Protein AF-A0A7Y1UQ61-F1 (afdb_monomer_lite)

Foldseek 3Di:
DVVVVVVVVVVVVVVVVVVVVVVVVVVVVVVVCVVPPDPDPPPPDQDPPPPFAEFDDDPPDPQWTAGPPQVDRDTDHRVPPDFQDWDADPRSRGIHTYD

pLDDT: mean 78.53, std 11.85, range [48.41, 90.75]

Secondary structure (DSSP, 8-state):
-HHHHHHHHHHHHHHHHHHHHHHHHHHHHHHHHHHHSPPPP-------S--PPBPEEPTTSTTEEE-TTSSS-PPEE-TTPPTT-EEE-TTT--EEE--

Structure (mmCIF, N/CA/C/O backbone):
data_AF-A0A7Y1UQ61-F1
#
_entry.id   AF-A0A7Y1UQ61-F1
#
loop_
_atom_site.group_PDB
_atom_site.id
_atom_site.type_symbol
_atom_site.label_atom_id
_atom_site.label_alt_id
_atom_site.label_comp_id
_atom_site.label_asym_id
_atom_site.label_entity_id
_atom_site.label_seq_id
_atom_site.pdbx_PDB_ins_code
_atom_site.Cartn_x
_atom_site.Cartn_y
_atom_site.Cartn_z
_atom_site.occupancy
_atom_site.B_iso_or_equiv
_atom_site.auth_seq_id
_atom_site.auth_comp_id
_atom_site.auth_asym_id
_atom_site.auth_atom_id
_atom_site.pdbx_PDB_model_num
ATOM 1 N N . ALA A 1 1 ? 18.104 -16.262 -63.745 1.00 65.69 1 ALA A N 1
ATOM 2 C CA . ALA A 1 1 ? 18.105 -16.901 -62.411 1.00 65.69 1 ALA A CA 1
ATOM 3 C C . ALA A 1 1 ? 18.537 -15.920 -61.314 1.00 65.69 1 ALA A C 1
ATOM 5 O O . ALA A 1 1 ? 17.813 -15.756 -60.342 1.00 65.69 1 ALA A O 1
ATOM 6 N N . GLU A 1 2 ? 19.640 -15.192 -61.502 1.00 70.94 2 GLU A N 1
ATOM 7 C CA . GLU A 1 2 ? 20.260 -14.328 -60.479 1.00 70.94 2 GLU A CA 1
ATOM 8 C C . GLU A 1 2 ? 19.381 -13.176 -59.939 1.00 70.94 2 GLU A C 1
ATOM 10 O O . GLU A 1 2 ? 19.368 -12.903 -58.740 1.00 70.94 2 GLU A O 1
ATOM 15 N N . ALA A 1 3 ? 18.571 -12.539 -60.794 1.00 75.75 3 ALA A N 1
ATOM 16 C CA . ALA A 1 3 ? 17.671 -11.453 -60.383 1.00 75.75 3 ALA A CA 1
ATOM 17 C C . ALA A 1 3 ? 16.514 -11.911 -59.468 1.00 75.75 3 ALA A C 1
ATOM 19 O O . ALA A 1 3 ? 16.045 -11.133 -58.640 1.00 75.75 3 ALA A O 1
ATOM 20 N N . ARG A 1 4 ? 16.061 -13.170 -59.588 1.00 79.19 4 ARG A N 1
ATOM 21 C CA . ARG A 1 4 ? 15.050 -13.744 -58.679 1.00 79.19 4 ARG A CA 1
ATOM 22 C C . ARG A 1 4 ? 15.661 -14.052 -57.313 1.00 79.19 4 ARG A C 1
ATOM 24 O O . ARG A 1 4 ? 15.111 -13.602 -56.317 1.00 79.19 4 ARG A O 1
ATOM 31 N N . ALA A 1 5 ? 16.855 -14.646 -57.291 1.00 82.38 5 ALA A N 1
ATOM 32 C CA . ALA A 1 5 ? 17.573 -14.962 -56.057 1.00 82.38 5 ALA A CA 1
ATOM 33 C C . ALA A 1 5 ? 17.854 -13.717 -55.191 1.00 82.38 5 ALA A C 1
ATOM 35 O O . ALA A 1 5 ? 17.650 -13.745 -53.981 1.00 82.38 5 ALA A O 1
ATOM 36 N N . ARG A 1 6 ? 18.248 -12.584 -55.796 1.00 80.44 6 ARG A N 1
ATOM 37 C CA . ARG A 1 6 ? 18.427 -11.319 -55.051 1.00 80.44 6 ARG A CA 1
ATOM 38 C C . ARG A 1 6 ? 17.117 -10.764 -54.491 1.00 80.44 6 ARG A C 1
ATOM 40 O O . ARG A 1 6 ? 17.112 -10.208 -53.398 1.00 80.44 6 ARG A O 1
ATOM 47 N N . ARG A 1 7 ? 16.005 -10.917 -55.215 1.00 81.38 7 ARG A N 1
ATOM 48 C CA . ARG A 1 7 ? 14.682 -10.471 -54.755 1.00 81.38 7 ARG A CA 1
ATOM 49 C C . ARG A 1 7 ? 14.149 -11.352 -53.624 1.00 81.38 7 ARG A C 1
ATOM 51 O O . ARG A 1 7 ? 13.535 -10.832 -52.700 1.00 81.38 7 ARG A O 1
ATOM 58 N N . GLU A 1 8 ? 14.427 -12.651 -53.668 1.00 85.00 8 GLU A N 1
ATOM 59 C CA . GLU A 1 8 ? 14.109 -13.594 -52.590 1.00 85.00 8 GLU A CA 1
ATOM 60 C C . GLU A 1 8 ? 14.954 -13.323 -51.338 1.00 85.00 8 GLU A C 1
ATOM 62 O O . GLU A 1 8 ? 14.405 -13.269 -50.242 1.00 85.00 8 GLU A O 1
ATOM 67 N N . ALA A 1 9 ? 16.247 -13.022 -51.495 1.00 84.88 9 ALA A N 1
ATOM 68 C CA . ALA A 1 9 ? 17.114 -12.633 -50.382 1.00 84.88 9 ALA A CA 1
ATOM 69 C C . ALA A 1 9 ? 16.680 -11.310 -49.723 1.00 84.88 9 ALA A C 1
ATOM 71 O O . ALA A 1 9 ? 16.703 -11.191 -48.499 1.00 84.88 9 ALA A O 1
ATOM 72 N N . LEU A 1 10 ? 16.243 -10.324 -50.515 1.00 85.88 10 LEU A N 1
ATOM 73 C CA . LEU A 1 10 ? 15.685 -9.074 -49.988 1.00 85.88 10 LEU A CA 1
ATOM 74 C C . LEU A 1 10 ? 14.352 -9.309 -49.266 1.00 85.88 10 LEU A C 1
ATOM 76 O O . LEU A 1 10 ? 14.164 -8.788 -48.171 1.00 85.88 10 LEU A O 1
ATOM 80 N N . ALA A 1 11 ? 13.472 -10.149 -49.818 1.00 89.44 11 ALA A N 1
ATOM 81 C CA . ALA A 1 11 ? 12.213 -10.506 -49.169 1.00 89.44 11 ALA A CA 1
ATOM 82 C C . ALA A 1 11 ? 12.430 -11.284 -47.856 1.00 89.44 11 ALA A C 1
ATOM 84 O O . ALA A 1 11 ? 11.685 -11.091 -46.896 1.00 89.44 11 ALA A O 1
ATOM 85 N N . GLU A 1 12 ? 13.451 -12.144 -47.779 1.00 87.00 12 GLU A N 1
ATOM 86 C CA . GLU A 1 12 ? 13.818 -12.831 -46.536 1.00 87.00 12 GLU A CA 1
ATOM 87 C C . GLU A 1 12 ? 14.429 -11.859 -45.514 1.00 87.00 12 GLU A C 1
ATOM 89 O O . GLU A 1 12 ? 14.082 -11.904 -44.332 1.00 87.00 12 GLU A O 1
ATOM 94 N N . ALA A 1 13 ? 15.271 -10.922 -45.958 1.00 88.81 13 ALA A N 1
ATOM 95 C CA . ALA A 1 13 ? 15.827 -9.878 -45.100 1.00 88.81 13 ALA A CA 1
ATOM 96 C C . ALA A 1 13 ? 14.738 -8.943 -44.543 1.00 88.81 13 ALA A C 1
ATOM 98 O O . ALA A 1 13 ? 14.784 -8.582 -43.367 1.00 88.81 13 ALA A O 1
ATOM 99 N N . GLU A 1 14 ? 13.730 -8.591 -45.345 1.00 89.44 14 GLU A N 1
ATOM 100 C CA . GLU A 1 14 ? 12.576 -7.811 -44.886 1.00 89.44 14 GLU A CA 1
ATOM 101 C C . GLU A 1 14 ? 11.728 -8.579 -43.871 1.00 89.44 14 GLU A C 1
ATOM 103 O O . GLU A 1 14 ? 11.333 -8.007 -42.859 1.00 89.44 14 GLU A O 1
ATOM 108 N N . ARG A 1 15 ? 11.506 -9.885 -44.071 1.00 89.31 15 ARG A N 1
ATOM 109 C CA . ARG A 1 15 ? 10.796 -10.729 -43.093 1.00 89.31 15 ARG A CA 1
ATOM 110 C C . ARG A 1 15 ? 11.550 -10.831 -41.770 1.00 89.31 15 ARG A C 1
ATOM 112 O O . ARG A 1 15 ? 10.929 -10.715 -40.718 1.00 89.31 15 ARG A O 1
ATOM 119 N N . ARG A 1 16 ? 12.880 -10.976 -41.811 1.00 90.06 16 ARG A N 1
ATOM 120 C CA . ARG A 1 16 ? 13.728 -10.967 -40.606 1.00 90.06 16 ARG A CA 1
ATOM 121 C C . ARG A 1 16 ? 13.663 -9.620 -39.881 1.00 90.06 16 ARG A C 1
ATOM 123 O O . ARG A 1 16 ? 13.494 -9.602 -38.667 1.00 90.06 16 ARG A O 1
ATOM 130 N N . ARG A 1 17 ? 13.707 -8.501 -40.615 1.00 90.75 17 ARG A N 1
ATOM 131 C CA . ARG A 1 17 ? 13.534 -7.154 -40.037 1.00 90.75 17 ARG A CA 1
ATOM 132 C C . ARG A 1 17 ? 12.138 -6.942 -39.454 1.00 90.75 17 ARG A C 1
ATOM 134 O O . ARG A 1 17 ? 12.015 -6.327 -38.402 1.00 90.75 17 ARG 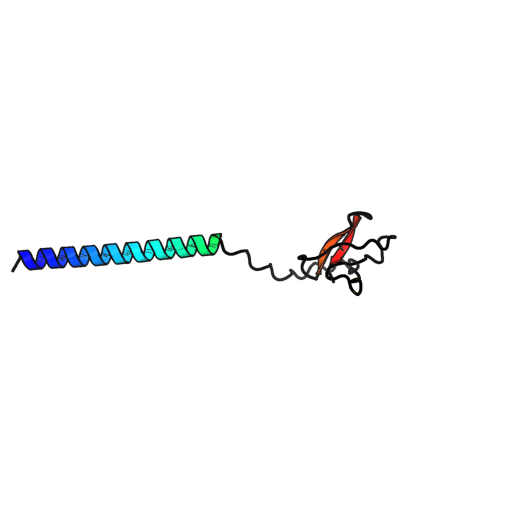A O 1
ATOM 141 N N . ALA A 1 18 ? 11.095 -7.450 -40.105 1.00 89.81 18 ALA A N 1
ATOM 142 C CA . ALA A 1 18 ? 9.725 -7.353 -39.612 1.00 89.81 18 ALA A CA 1
ATOM 143 C C . ALA A 1 18 ? 9.511 -8.192 -38.342 1.00 89.81 18 ALA A C 1
ATOM 145 O O . ALA A 1 18 ? 8.843 -7.731 -37.420 1.00 89.81 18 ALA A O 1
ATOM 146 N N . GLU A 1 19 ? 10.094 -9.393 -38.259 1.00 90.12 19 GLU A N 1
ATOM 147 C CA . GLU A 1 19 ? 10.022 -10.220 -37.049 1.00 90.12 19 GLU A CA 1
ATOM 148 C C . GLU A 1 19 ? 10.790 -9.580 -35.882 1.00 90.12 19 GLU A C 1
ATOM 150 O O . GLU A 1 19 ? 10.288 -9.552 -34.759 1.00 90.12 19 GLU A O 1
ATOM 155 N N . GLU A 1 20 ? 11.969 -9.009 -36.139 1.00 89.69 20 GLU A N 1
ATOM 156 C CA . GLU A 1 20 ? 12.744 -8.282 -35.128 1.00 89.69 20 GLU A CA 1
ATOM 157 C C . GLU A 1 20 ? 11.991 -7.044 -34.619 1.00 89.69 20 GLU A C 1
ATOM 159 O O . GLU A 1 20 ? 11.881 -6.845 -33.409 1.00 89.69 20 GLU A O 1
ATOM 164 N N . GLN A 1 21 ? 11.373 -6.271 -35.520 1.00 86.81 21 GLN A N 1
ATOM 165 C CA . GLN A 1 21 ? 10.514 -5.146 -35.139 1.00 86.81 21 GLN A CA 1
ATOM 166 C C . GLN A 1 21 ? 9.287 -5.596 -34.341 1.00 86.81 21 GLN A C 1
ATOM 168 O O . GLN A 1 21 ? 8.930 -4.943 -33.364 1.00 86.81 21 GLN A O 1
ATOM 173 N N . GLN A 1 22 ? 8.662 -6.725 -34.693 1.00 88.31 22 GLN A N 1
ATOM 174 C CA . GLN A 1 22 ? 7.549 -7.273 -33.913 1.00 88.31 22 GLN A CA 1
ATOM 175 C C . GLN A 1 22 ? 7.991 -7.736 -32.521 1.00 88.31 22 GLN A C 1
ATOM 177 O O . GLN A 1 22 ? 7.277 -7.502 -31.547 1.00 88.31 22 GLN A O 1
ATOM 182 N N . ARG A 1 23 ? 9.169 -8.360 -32.395 1.00 89.75 23 ARG A N 1
ATOM 183 C CA . ARG A 1 23 ? 9.733 -8.748 -31.092 1.00 89.75 23 ARG A CA 1
ATOM 184 C C . ARG A 1 23 ? 10.030 -7.521 -30.231 1.00 89.75 23 ARG A C 1
ATOM 186 O O . ARG A 1 23 ? 9.630 -7.515 -29.070 1.00 89.75 23 ARG A O 1
ATOM 193 N N . ALA A 1 24 ? 10.640 -6.486 -30.807 1.00 88.31 24 ALA A N 1
ATOM 194 C CA . ALA A 1 24 ? 10.923 -5.228 -30.119 1.00 88.31 24 ALA A CA 1
ATOM 195 C C . ALA A 1 24 ? 9.636 -4.500 -29.693 1.00 88.31 24 ALA A C 1
ATOM 197 O O . ALA A 1 24 ? 9.507 -4.109 -28.536 1.00 88.31 24 ALA A O 1
ATOM 198 N N . ALA A 1 25 ? 8.640 -4.399 -30.579 1.00 88.75 25 ALA A N 1
ATOM 199 C CA . ALA A 1 25 ? 7.348 -3.789 -30.263 1.00 88.75 25 ALA A CA 1
ATOM 200 C C . ALA A 1 25 ? 6.603 -4.553 -29.158 1.00 88.75 25 ALA A C 1
ATOM 202 O O . ALA A 1 25 ? 6.021 -3.946 -28.260 1.00 88.75 25 ALA A O 1
ATOM 203 N N . ARG A 1 26 ? 6.662 -5.891 -29.178 1.00 86.50 26 ARG A N 1
ATOM 204 C CA . ARG A 1 26 ? 6.043 -6.733 -28.148 1.00 86.50 26 ARG A CA 1
ATOM 205 C C . ARG A 1 26 ? 6.772 -6.644 -26.807 1.00 86.50 26 ARG A C 1
ATOM 207 O O . ARG A 1 26 ? 6.142 -6.763 -25.760 1.00 86.50 26 ARG A O 1
ATOM 214 N N . GLU A 1 27 ? 8.087 -6.449 -26.818 1.00 87.44 27 GLU A N 1
ATOM 215 C CA . GLU A 1 27 ? 8.867 -6.185 -25.608 1.00 87.44 27 GLU A CA 1
ATOM 216 C C . GLU A 1 27 ? 8.567 -4.799 -25.027 1.00 87.44 27 GLU A C 1
ATOM 218 O O . GLU A 1 27 ? 8.356 -4.689 -23.819 1.00 87.44 27 GLU A O 1
ATOM 223 N N . GLU A 1 28 ? 8.447 -3.770 -25.870 1.00 83.94 28 GLU A N 1
ATOM 224 C CA . GLU A 1 28 ? 8.041 -2.433 -25.432 1.00 83.94 28 GLU A CA 1
ATOM 225 C C . GLU A 1 28 ? 6.615 -2.437 -24.864 1.00 83.94 28 GLU A C 1
ATOM 227 O O . GLU A 1 28 ? 6.392 -1.869 -23.794 1.00 83.94 28 GLU A O 1
ATOM 232 N N . GLN A 1 29 ? 5.668 -3.126 -25.516 1.00 79.94 29 GLN A N 1
ATOM 233 C CA . GLN A 1 29 ? 4.315 -3.308 -24.981 1.00 79.94 29 GLN A CA 1
ATOM 234 C C . GLN A 1 29 ? 4.344 -3.967 -23.604 1.00 79.94 29 GLN A C 1
ATOM 236 O O . GLN A 1 29 ? 3.760 -3.422 -22.675 1.00 79.94 29 GLN A O 1
ATOM 241 N N . ARG A 1 30 ? 5.097 -5.064 -23.424 1.00 82.25 30 ARG A N 1
ATOM 242 C CA . ARG A 1 30 ? 5.244 -5.696 -22.101 1.00 82.25 30 ARG A CA 1
ATOM 243 C C . ARG A 1 30 ? 5.851 -4.759 -21.063 1.00 82.25 30 ARG A C 1
ATOM 245 O O . ARG A 1 30 ? 5.435 -4.794 -19.913 1.00 82.25 30 ARG A O 1
ATOM 252 N N . ARG A 1 31 ? 6.821 -3.924 -21.446 1.00 75.81 31 ARG A N 1
ATOM 253 C CA . ARG A 1 31 ? 7.443 -2.953 -20.538 1.00 75.81 31 ARG A CA 1
ATOM 254 C C . ARG A 1 31 ? 6.468 -1.848 -20.130 1.00 75.81 31 ARG A C 1
ATOM 256 O O . ARG A 1 31 ? 6.501 -1.428 -18.980 1.00 75.81 31 ARG A O 1
ATOM 263 N N . ARG A 1 32 ? 5.605 -1.395 -21.047 1.00 73.94 32 ARG A N 1
ATOM 264 C CA . ARG A 1 32 ? 4.530 -0.433 -20.755 1.00 73.94 32 ARG A CA 1
ATOM 265 C C . ARG A 1 32 ? 3.445 -1.060 -19.882 1.00 73.94 32 ARG A C 1
ATOM 267 O O . ARG A 1 32 ? 3.126 -0.483 -18.857 1.00 73.94 32 ARG A O 1
ATOM 274 N N . GLU A 1 33 ? 2.966 -2.259 -20.210 1.00 72.31 33 GLU A N 1
ATOM 275 C CA . GLU A 1 33 ? 1.994 -2.996 -19.384 1.00 72.31 33 GLU A CA 1
ATOM 276 C C . GLU A 1 33 ? 2.527 -3.275 -17.976 1.00 72.31 33 GLU A C 1
ATOM 278 O O . GLU A 1 33 ? 1.794 -3.140 -17.008 1.00 72.31 33 GLU A O 1
ATOM 283 N N . GLN A 1 34 ? 3.810 -3.610 -17.830 1.00 66.62 34 GLN A N 1
ATOM 284 C CA . GLN A 1 34 ? 4.422 -3.833 -16.519 1.00 66.62 34 GLN A CA 1
ATOM 285 C C . GLN A 1 34 ? 4.686 -2.529 -15.745 1.00 66.62 34 GLN A C 1
ATOM 287 O O . GLN A 1 34 ? 4.794 -2.569 -14.525 1.00 66.62 34 GLN A O 1
ATOM 292 N N . ALA A 1 35 ? 4.783 -1.387 -16.433 1.00 67.69 35 ALA A N 1
ATOM 293 C CA . ALA A 1 35 ? 4.897 -0.066 -15.813 1.00 67.69 35 ALA A CA 1
ATOM 294 C C . ALA A 1 35 ? 3.532 0.579 -15.501 1.00 67.69 35 ALA A C 1
ATOM 296 O O . ALA A 1 35 ? 3.470 1.483 -14.674 1.00 67.69 35 ALA A O 1
ATOM 297 N N . GLU A 1 36 ? 2.463 0.143 -16.174 1.00 57.84 36 GLU A N 1
ATOM 298 C CA . GLU A 1 36 ? 1.094 0.654 -16.021 1.00 57.84 36 GLU A CA 1
ATOM 299 C C . GLU A 1 36 ? 0.189 -0.301 -15.220 1.00 57.84 36 GLU A C 1
ATOM 301 O O . GLU A 1 36 ? -0.898 0.085 -14.791 1.00 57.84 36 GLU A O 1
ATOM 306 N N . ALA A 1 37 ? 0.637 -1.536 -14.963 1.00 53.72 37 ALA A N 1
ATOM 307 C CA . ALA A 1 37 ? -0.014 -2.420 -14.010 1.00 53.72 37 ALA A CA 1
ATOM 308 C C . ALA A 1 37 ? 0.042 -1.775 -12.613 1.00 53.72 37 ALA A C 1
ATOM 310 O O . ALA A 1 37 ? 1.139 -1.476 -12.135 1.00 53.72 37 ALA A O 1
ATOM 311 N N . PRO A 1 38 ? -1.103 -1.566 -11.939 1.00 61.69 38 PRO A N 1
ATOM 312 C CA . PRO A 1 38 ? -1.080 -1.203 -10.533 1.00 61.69 38 PRO A CA 1
ATOM 313 C C . PRO A 1 38 ? -0.349 -2.311 -9.778 1.00 61.69 38 PRO A C 1
ATOM 315 O O . PRO A 1 38 ? -0.584 -3.495 -10.045 1.00 61.69 38 PRO A O 1
ATOM 318 N N . ASP A 1 39 ? 0.543 -1.935 -8.860 1.00 58.09 39 ASP A N 1
ATOM 319 C CA . ASP A 1 39 ? 1.199 -2.897 -7.985 1.00 58.09 39 ASP A CA 1
ATOM 320 C C . ASP A 1 39 ? 0.130 -3.832 -7.392 1.00 58.09 39 ASP A C 1
ATOM 322 O O . ASP A 1 39 ? -0.890 -3.345 -6.880 1.00 58.09 39 ASP A O 1
ATOM 326 N N . PRO A 1 40 ? 0.298 -5.170 -7.472 1.00 58.22 40 PRO A N 1
ATOM 327 C CA . PRO A 1 40 ? -0.549 -6.048 -6.687 1.00 58.22 40 PRO A CA 1
ATOM 328 C C . PRO A 1 40 ? -0.427 -5.579 -5.234 1.00 58.22 40 PRO A C 1
ATOM 330 O O . PRO A 1 40 ? 0.694 -5.301 -4.797 1.00 58.22 40 PRO A O 1
ATOM 333 N N . PRO A 1 41 ? -1.537 -5.448 -4.486 1.00 59.78 41 PRO A N 1
ATOM 334 C CA . PRO A 1 41 ? -1.443 -5.076 -3.086 1.00 59.78 41 PRO A CA 1
ATOM 335 C C . PRO A 1 41 ? -0.466 -6.044 -2.423 1.00 59.78 41 PRO A C 1
ATOM 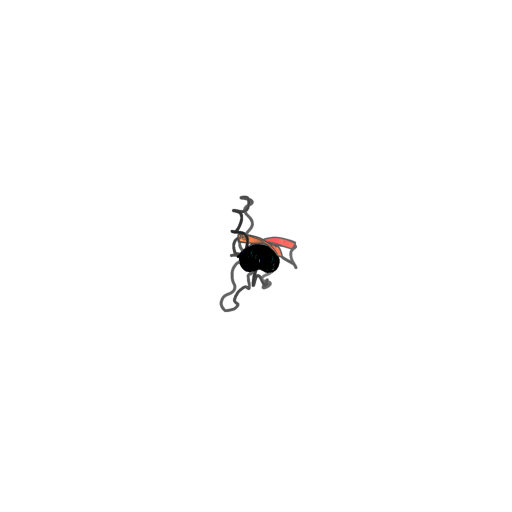337 O O . PRO A 1 41 ? -0.650 -7.262 -2.518 1.00 59.78 41 PRO A O 1
ATOM 340 N N . ASP A 1 42 ? 0.604 -5.500 -1.833 1.00 54.12 42 ASP A N 1
ATOM 341 C CA . ASP A 1 42 ? 1.591 -6.281 -1.097 1.00 54.12 42 ASP A CA 1
ATOM 342 C C . ASP A 1 42 ? 0.831 -7.264 -0.193 1.00 54.12 42 ASP A C 1
ATOM 344 O O . ASP A 1 42 ? -0.060 -6.830 0.553 1.00 54.12 42 ASP A O 1
ATOM 348 N N . PRO A 1 43 ? 1.138 -8.577 -0.230 1.00 57.09 43 PRO A N 1
ATOM 349 C CA . PRO A 1 43 ? 0.588 -9.479 0.766 1.00 57.09 43 PRO A CA 1
ATOM 350 C C . PRO A 1 43 ? 0.942 -8.885 2.132 1.00 57.09 43 PRO A C 1
ATOM 352 O O . PRO A 1 43 ? 2.100 -8.492 2.325 1.00 57.09 43 PRO A O 1
ATOM 355 N N . PRO A 1 44 ? -0.018 -8.757 3.069 1.00 55.09 44 PRO A N 1
ATOM 356 C CA . PRO A 1 44 ? 0.237 -8.080 4.325 1.00 55.09 44 PRO A CA 1
ATOM 357 C C . PRO A 1 44 ? 1.427 -8.764 4.990 1.00 55.09 44 PRO A C 1
ATOM 359 O O . PRO A 1 44 ? 1.347 -9.921 5.412 1.00 55.09 44 PRO A O 1
ATOM 362 N N . LYS A 1 45 ? 2.564 -8.054 5.041 1.00 49.09 45 LYS A N 1
ATOM 363 C CA . LYS A 1 45 ? 3.731 -8.477 5.814 1.00 49.09 45 LYS A CA 1
ATOM 364 C C . LYS A 1 45 ? 3.200 -8.829 7.200 1.00 49.09 45 LYS A C 1
ATOM 366 O O . LYS A 1 45 ? 2.523 -7.976 7.782 1.00 49.09 45 LYS A O 1
ATOM 371 N N . PRO A 1 46 ? 3.471 -10.031 7.741 1.00 49.47 46 PRO A N 1
ATOM 372 C CA . PRO A 1 46 ? 3.071 -10.363 9.098 1.00 49.47 46 PRO A CA 1
ATOM 373 C C . PRO A 1 46 ? 3.747 -9.355 10.019 1.00 49.47 46 PRO A C 1
ATOM 375 O O . PRO A 1 46 ? 4.948 -9.431 10.285 1.00 49.47 46 PRO A O 1
ATOM 378 N N . ALA A 1 47 ? 2.994 -8.322 10.396 1.00 55.09 47 ALA A N 1
ATOM 379 C CA . ALA A 1 47 ? 3.589 -7.192 11.071 1.00 55.09 47 ALA A CA 1
ATOM 380 C C . ALA A 1 47 ? 4.122 -7.664 12.429 1.00 55.09 47 ALA A C 1
ATOM 382 O O . ALA A 1 47 ? 3.508 -8.544 13.050 1.00 55.09 47 ALA A O 1
ATOM 383 N N . PRO A 1 48 ? 5.265 -7.113 12.870 1.00 48.41 48 PRO A N 1
ATOM 384 C CA . PRO A 1 48 ? 5.928 -7.521 14.098 1.00 48.41 48 PRO A CA 1
ATOM 385 C C . PRO A 1 48 ? 4.924 -7.550 15.251 1.00 48.41 48 PRO A C 1
ATOM 387 O O . PRO A 1 48 ? 4.007 -6.726 15.308 1.00 48.41 48 PRO A O 1
ATOM 390 N N . LYS A 1 49 ? 5.089 -8.529 16.145 1.00 50.28 49 LYS A N 1
ATOM 391 C CA . LYS A 1 49 ? 4.297 -8.738 17.367 1.00 50.28 49 LYS A CA 1
ATOM 392 C C . LYS A 1 4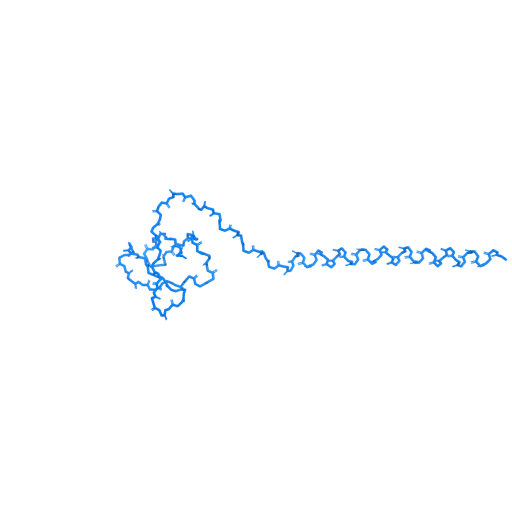9 ? 4.562 -7.615 18.381 1.00 50.28 49 LYS A C 1
ATOM 394 O O . LYS A 1 49 ? 5.027 -7.850 19.486 1.00 50.28 49 LYS A O 1
ATOM 399 N N . THR A 1 50 ? 4.345 -6.373 17.976 1.00 57.41 50 THR A N 1
ATOM 400 C CA . THR A 1 50 ? 3.989 -5.305 18.893 1.00 57.41 50 THR A CA 1
ATOM 401 C C . THR A 1 50 ? 2.475 -5.369 18.976 1.00 57.41 50 THR A C 1
ATOM 403 O O . THR A 1 50 ? 1.794 -5.182 17.964 1.00 57.41 50 THR A O 1
ATOM 406 N N . ASP A 1 51 ? 1.980 -5.755 20.146 1.00 70.56 51 ASP A N 1
ATOM 407 C CA . ASP A 1 51 ? 0.562 -5.938 20.445 1.00 70.56 51 ASP A CA 1
ATOM 408 C C . ASP A 1 51 ? -0.127 -4.562 20.431 1.00 70.56 51 ASP A C 1
ATOM 410 O O . ASP A 1 51 ? -0.244 -3.876 21.442 1.00 70.56 51 ASP A O 1
ATOM 414 N N . TYR A 1 52 ? -0.436 -4.070 19.230 1.00 78.69 52 TYR A N 1
ATOM 415 C CA . TYR A 1 52 ? -1.239 -2.868 19.042 1.00 78.69 52 TYR A CA 1
ATOM 416 C C . TYR A 1 52 ? -2.716 -3.265 19.089 1.00 78.69 52 TYR A C 1
ATOM 418 O O . TYR A 1 52 ? -3.070 -4.279 18.479 1.00 78.69 52 TYR A O 1
ATOM 426 N N . PRO A 1 53 ? -3.584 -2.473 19.747 1.00 82.88 53 PRO A N 1
ATOM 427 C CA . PRO A 1 53 ? -5.010 -2.764 19.778 1.00 82.88 53 PRO A CA 1
ATOM 428 C C . PRO A 1 53 ? -5.560 -2.819 18.350 1.00 82.88 53 PRO A C 1
ATOM 430 O O . PRO A 1 53 ? -5.169 -2.026 17.489 1.00 82.88 53 PRO A O 1
ATOM 433 N N . VAL A 1 54 ? -6.456 -3.768 18.093 1.00 84.75 54 VAL A N 1
ATOM 434 C CA . VAL A 1 54 ? -7.183 -3.857 16.822 1.00 84.75 54 VAL A CA 1
ATOM 435 C C . VAL A 1 54 ? -8.385 -2.916 16.894 1.00 84.75 54 VAL A C 1
ATOM 437 O O . VAL A 1 54 ? -9.056 -2.841 17.925 1.00 84.75 54 VAL A O 1
ATOM 440 N N . GLY A 1 55 ? -8.630 -2.168 15.820 1.00 85.94 55 GLY A N 1
ATOM 441 C CA . GLY A 1 55 ? -9.811 -1.321 15.695 1.00 85.94 55 GLY A CA 1
ATOM 442 C C . GLY A 1 55 ? -11.089 -2.161 15.652 1.00 85.94 55 GLY A C 1
ATOM 443 O O . GLY A 1 55 ? -11.115 -3.243 15.072 1.00 85.94 55 GLY A O 1
ATOM 444 N N . ILE A 1 56 ? -12.160 -1.662 16.258 1.00 86.62 56 ILE A N 1
ATOM 445 C CA . ILE A 1 56 ? -13.462 -2.324 16.319 1.00 86.62 56 ILE A CA 1
ATOM 446 C C . ILE A 1 56 ? -14.311 -1.808 15.151 1.00 86.62 56 ILE A C 1
ATOM 448 O O . ILE A 1 56 ? -14.605 -0.613 15.122 1.00 86.62 56 ILE A O 1
ATOM 452 N N . PRO A 1 57 ? -14.710 -2.651 14.180 1.00 86.62 57 PRO A N 1
ATOM 453 C CA . PRO A 1 57 ? -15.557 -2.217 13.076 1.00 86.62 57 PRO A CA 1
ATOM 454 C C . PRO A 1 57 ? -16.943 -1.797 13.571 1.00 86.62 57 PRO A C 1
ATOM 456 O O . PRO A 1 57 ? -17.555 -2.474 14.398 1.00 86.62 57 PRO A O 1
ATOM 459 N N . ILE A 1 58 ? -17.447 -0.683 13.041 1.00 84.88 58 ILE A N 1
ATOM 460 C CA . ILE A 1 58 ? -18.744 -0.126 13.428 1.00 84.88 58 ILE A CA 1
ATOM 461 C C . ILE A 1 58 ? -19.857 -0.813 12.619 1.00 84.88 58 ILE A C 1
ATOM 463 O O . ILE A 1 58 ? -19.871 -0.711 11.387 1.00 84.88 58 ILE A O 1
ATOM 467 N N . PRO A 1 59 ? -20.838 -1.466 13.270 1.00 84.38 59 PRO A N 1
ATOM 468 C CA . PRO A 1 59 ? -21.972 -2.065 12.575 1.00 84.38 59 PRO A CA 1
ATOM 469 C C . PRO A 1 59 ? -22.724 -1.040 11.714 1.00 84.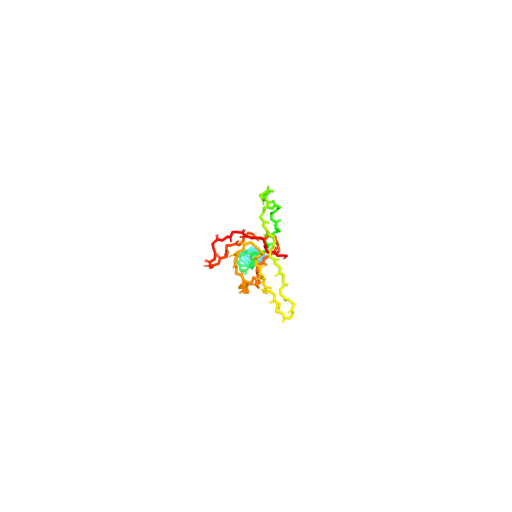38 59 PRO A C 1
ATOM 471 O O . PRO A 1 59 ? -23.074 0.044 12.179 1.00 84.38 59 PRO A O 1
ATOM 474 N N . GLY A 1 60 ? -22.976 -1.378 10.447 1.00 84.56 60 GLY A N 1
ATOM 475 C CA . GLY A 1 60 ? -23.691 -0.508 9.502 1.00 84.56 60 GLY A CA 1
ATOM 476 C C . GLY A 1 60 ? -22.853 0.616 8.878 1.00 84.56 60 GLY A C 1
ATOM 477 O O . GLY A 1 60 ? -23.389 1.394 8.092 1.00 84.56 60 GLY A O 1
ATOM 478 N N . ARG A 1 61 ? -21.551 0.711 9.188 1.00 81.62 61 ARG A N 1
ATOM 479 C CA . ARG A 1 61 ? -20.622 1.666 8.560 1.00 81.62 61 ARG A CA 1
ATOM 480 C C . ARG A 1 61 ? -19.389 0.932 8.047 1.00 81.62 61 ARG A C 1
ATOM 482 O O . ARG A 1 61 ? -18.401 0.767 8.758 1.00 81.62 61 ARG A O 1
ATOM 489 N N . GLU A 1 62 ? -19.462 0.482 6.799 1.00 80.00 62 GLU A N 1
ATOM 490 C CA . GLU A 1 62 ? -18.381 -0.272 6.165 1.00 80.00 62 GLU A CA 1
ATOM 491 C C . GLU A 1 62 ? -17.075 0.528 6.127 1.00 80.00 62 GLU A C 1
ATOM 493 O O . GLU A 1 62 ? -17.045 1.698 5.737 1.00 80.00 62 GLU A O 1
ATOM 498 N N . GLY A 1 63 ? -15.994 -0.123 6.561 1.00 82.69 63 GLY A N 1
ATOM 499 C CA . GLY A 1 63 ? -14.662 0.464 6.650 1.00 82.69 63 GLY A CA 1
ATOM 500 C C . GLY A 1 63 ? -14.537 1.612 7.649 1.00 82.69 63 GLY A C 1
ATOM 501 O O . GLY A 1 63 ? -13.611 2.403 7.522 1.00 82.69 63 GLY A O 1
ATOM 502 N N . MET A 1 64 ? -15.427 1.710 8.641 1.00 88.38 64 MET A N 1
ATOM 503 C CA . MET A 1 64 ? -15.211 2.567 9.804 1.00 88.38 64 MET A CA 1
ATOM 504 C C . MET A 1 64 ? -14.927 1.749 11.053 1.00 88.38 64 MET A C 1
ATOM 506 O O . MET A 1 64 ? -15.596 0.750 11.314 1.00 88.38 64 MET A O 1
ATOM 510 N N . VAL A 1 65 ? -13.950 2.197 11.836 1.00 89.06 65 VAL A N 1
ATOM 511 C CA . VAL A 1 65 ? -13.506 1.519 13.056 1.00 89.06 65 VAL A CA 1
ATOM 512 C C . VAL A 1 65 ? -13.366 2.498 14.213 1.00 89.06 65 VAL A C 1
ATOM 514 O O . VAL A 1 65 ? -13.083 3.673 13.995 1.00 89.06 65 VAL A O 1
ATOM 517 N N . THR A 1 66 ? -13.534 2.021 15.441 1.00 88.31 66 THR A N 1
ATOM 518 C CA . THR A 1 66 ? -13.208 2.767 16.665 1.00 88.31 66 THR A CA 1
ATOM 519 C C . THR A 1 66 ? -12.048 2.105 17.397 1.00 88.31 66 THR A C 1
ATOM 521 O O . THR A 1 66 ? -11.832 0.896 17.295 1.00 88.31 66 THR A O 1
ATOM 524 N N . VAL A 1 67 ? -11.252 2.891 18.123 1.00 83.00 67 VAL A N 1
ATOM 525 C CA . VAL A 1 67 ? -10.083 2.381 18.851 1.00 83.00 67 VAL A CA 1
ATOM 526 C C . VAL A 1 67 ? -10.410 2.328 20.344 1.00 83.00 67 VAL A C 1
ATOM 528 O O . VAL A 1 67 ? -10.555 3.383 20.962 1.00 83.00 67 VAL A O 1
ATOM 531 N N . PRO A 1 68 ? -10.463 1.137 20.972 1.00 73.12 68 PRO A N 1
ATOM 532 C CA . PRO A 1 68 ? -10.926 0.995 22.358 1.00 73.12 68 PRO A CA 1
ATOM 533 C C . PRO A 1 68 ? -10.053 1.731 23.388 1.00 73.12 68 PRO A C 1
ATOM 535 O O . PRO A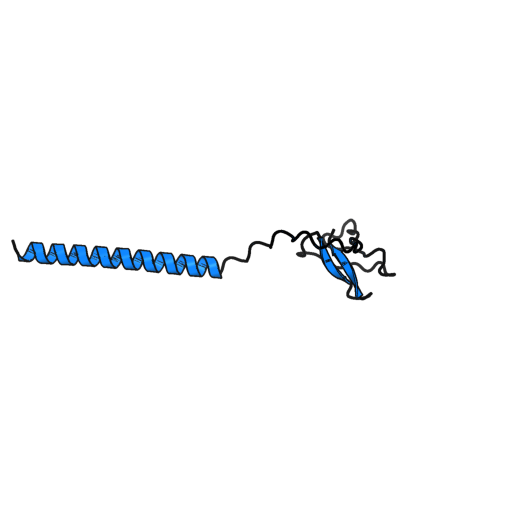 1 68 ? -10.511 2.048 24.480 1.00 73.12 68 PRO A O 1
ATOM 538 N N . SER A 1 69 ? -8.795 2.029 23.053 1.00 64.69 69 SER A N 1
ATOM 539 C CA . SER A 1 69 ? -7.834 2.698 23.943 1.00 64.69 69 SER A CA 1
ATOM 540 C C . SER A 1 69 ? -7.631 4.187 23.645 1.00 64.69 69 SER A C 1
ATOM 542 O O . SER A 1 69 ? -6.781 4.812 24.273 1.00 64.69 69 SER A O 1
ATOM 544 N N . ALA A 1 70 ? -8.365 4.769 22.690 1.00 64.69 70 ALA A N 1
ATOM 545 C CA . ALA A 1 70 ? -8.172 6.164 22.284 1.00 64.69 70 ALA A CA 1
ATOM 546 C C . ALA A 1 70 ? -8.827 7.187 23.233 1.00 64.69 70 ALA A C 1
ATOM 548 O O . ALA A 1 70 ? -8.657 8.386 23.038 1.00 64.69 70 ALA A O 1
ATOM 549 N N . GLY A 1 71 ? -9.585 6.742 24.245 1.00 66.25 71 GLY A N 1
ATOM 550 C CA . GLY A 1 71 ? -10.347 7.630 25.138 1.00 66.25 71 GLY A CA 1
ATOM 551 C C . GLY A 1 71 ? -11.524 8.341 24.452 1.00 66.25 71 GLY A C 1
ATOM 552 O O . GLY A 1 71 ? -12.226 9.120 25.091 1.00 66.25 71 GLY A O 1
ATOM 553 N N . HIS A 1 72 ? -11.750 8.054 23.167 1.00 67.81 72 HIS A N 1
ATOM 554 C CA . HIS A 1 72 ? -12.785 8.629 22.320 1.00 67.81 72 HIS A CA 1
ATOM 555 C C . HIS A 1 72 ? -13.312 7.561 21.354 1.00 67.81 72 HIS A C 1
ATOM 557 O O . HIS A 1 72 ? -12.533 6.805 20.779 1.00 67.81 72 HIS A O 1
ATOM 563 N N . ASP A 1 73 ? -14.628 7.538 21.137 1.00 73.06 73 ASP A N 1
ATOM 564 C CA . ASP A 1 73 ? -15.306 6.603 20.224 1.00 73.06 73 ASP A CA 1
ATOM 565 C C . ASP A 1 73 ? -15.458 7.218 18.818 1.00 73.06 73 ASP A C 1
ATOM 567 O O . ASP A 1 73 ? -16.531 7.243 18.213 1.00 73.06 73 ASP A O 1
ATOM 571 N N . GLN A 1 74 ? -14.387 7.848 18.322 1.00 79.94 74 GLN A N 1
ATOM 572 C CA . GLN A 1 74 ? -14.431 8.552 17.043 1.00 79.94 74 GLN A CA 1
ATOM 573 C C . GLN A 1 74 ? -14.318 7.538 15.891 1.00 79.94 74 GLN A C 1
ATOM 575 O O . GLN A 1 74 ? -13.415 6.702 15.902 1.00 79.94 74 GLN A O 1
ATOM 580 N N . PRO A 1 75 ? -15.218 7.591 14.895 1.00 86.25 75 PRO A N 1
ATOM 581 C CA . PRO A 1 75 ? -15.165 6.702 13.745 1.00 86.25 75 PRO A CA 1
ATOM 582 C C . PRO A 1 75 ? -13.996 7.077 12.831 1.00 86.25 75 PRO A C 1
ATOM 584 O O . PRO A 1 75 ? -13.954 8.182 12.289 1.00 86.25 75 PRO A O 1
ATOM 587 N N . ILE A 1 76 ? -13.081 6.135 12.630 1.00 86.50 76 ILE A N 1
ATOM 588 C CA . ILE A 1 76 ? -11.930 6.270 11.739 1.00 86.50 76 ILE A CA 1
ATOM 589 C C . ILE A 1 76 ? -12.231 5.526 10.449 1.00 86.50 76 ILE A C 1
ATOM 591 O O . ILE A 1 76 ? -12.548 4.339 10.472 1.00 86.50 76 ILE A O 1
ATOM 595 N N . ASP A 1 77 ? -12.111 6.223 9.326 1.00 89.88 77 ASP A N 1
ATOM 596 C CA . ASP A 1 77 ? -12.234 5.621 8.005 1.00 89.88 77 ASP A CA 1
ATOM 597 C C . ASP A 1 77 ? -10.947 4.863 7.647 1.00 89.88 77 ASP A C 1
ATOM 599 O O . ASP A 1 77 ? -9.863 5.441 7.586 1.00 89.88 77 ASP A O 1
ATOM 603 N N . VAL A 1 78 ? -11.080 3.559 7.430 1.00 88.00 78 VAL A N 1
ATOM 604 C CA . VAL A 1 78 ? -10.019 2.634 7.011 1.00 88.00 78 VAL A CA 1
ATOM 605 C C . VAL A 1 78 ? -10.347 1.979 5.666 1.00 88.00 78 VAL A C 1
ATOM 607 O O . VAL A 1 78 ? -9.738 0.975 5.294 1.00 88.00 78 VAL A O 1
ATOM 610 N N . ARG A 1 79 ? -11.307 2.526 4.908 1.00 88.56 79 ARG A N 1
ATOM 611 C CA . ARG A 1 79 ? -11.659 2.019 3.575 1.00 88.56 79 ARG A CA 1
ATOM 612 C C . ARG A 1 79 ? -10.441 2.062 2.651 1.00 88.56 79 ARG A C 1
ATOM 614 O O . ARG A 1 79 ? -9.816 3.102 2.471 1.00 88.56 79 ARG A O 1
ATOM 621 N N . GLY A 1 80 ? -10.115 0.914 2.059 1.00 82.81 80 GLY A N 1
ATOM 622 C CA . GLY A 1 80 ? -8.949 0.753 1.184 1.00 82.81 80 GLY A CA 1
ATOM 623 C C . GLY A 1 80 ? -7.628 0.498 1.916 1.00 82.81 80 GLY A C 1
ATOM 624 O O . GLY A 1 80 ? -6.607 0.317 1.256 1.00 82.81 80 GLY A O 1
ATOM 625 N N . ILE A 1 81 ? -7.631 0.438 3.251 1.00 84.56 81 ILE A N 1
ATOM 626 C CA . ILE A 1 81 ? -6.470 0.013 4.033 1.00 84.56 81 ILE A CA 1
ATOM 627 C C . ILE A 1 81 ? -6.591 -1.497 4.299 1.00 84.56 81 ILE A C 1
ATOM 629 O O . ILE A 1 81 ? -7.636 -1.940 4.778 1.00 84.56 81 ILE A O 1
ATOM 633 N N . PRO A 1 82 ? -5.555 -2.303 4.007 1.00 82.94 82 PRO A N 1
ATOM 634 C CA . PRO A 1 82 ? -5.580 -3.732 4.290 1.00 82.94 82 PRO A CA 1
ATOM 635 C C . PRO A 1 82 ? -5.759 -4.044 5.783 1.00 82.94 82 PRO A C 1
ATOM 637 O O . PRO A 1 82 ? -5.230 -3.352 6.658 1.00 82.94 82 PRO A O 1
ATOM 640 N N . SER A 1 83 ? -6.447 -5.145 6.079 1.00 82.44 83 SER A N 1
ATOM 641 C CA . SER A 1 83 ? -6.528 -5.697 7.433 1.00 82.44 83 SER A CA 1
ATOM 642 C C . SER A 1 83 ? -5.134 -5.988 7.994 1.00 82.44 83 SER A C 1
ATOM 644 O O . SER A 1 83 ? -4.229 -6.453 7.297 1.00 82.44 83 SER A O 1
ATOM 646 N N . GLY A 1 84 ? -4.939 -5.700 9.278 1.00 82.94 84 GLY A N 1
ATOM 647 C CA . GLY A 1 84 ? -3.660 -5.860 9.964 1.00 82.94 84 GLY A CA 1
ATOM 648 C C . GLY A 1 84 ? -2.638 -4.747 9.710 1.00 82.94 84 GLY A C 1
ATOM 649 O O . GLY A 1 84 ? -1.576 -4.772 10.345 1.00 82.94 84 GLY A O 1
ATOM 650 N N . THR A 1 85 ? -2.934 -3.767 8.846 1.00 85.31 85 THR A N 1
ATOM 651 C CA . THR A 1 85 ? -2.100 -2.571 8.661 1.00 85.31 85 THR A CA 1
ATOM 652 C C . THR A 1 85 ? -2.095 -1.712 9.923 1.00 85.31 85 THR A C 1
ATOM 654 O O . THR A 1 85 ? -3.117 -1.539 10.584 1.00 85.31 85 THR A O 1
ATOM 657 N N . LEU A 1 86 ? -0.925 -1.165 10.258 1.00 88.00 86 LEU A N 1
ATOM 658 C CA . LEU A 1 86 ? -0.742 -0.265 11.392 1.00 88.00 86 LEU A CA 1
ATOM 659 C C . LEU A 1 86 ? -1.090 1.172 10.986 1.00 88.00 86 LEU A C 1
ATOM 661 O O . LEU A 1 86 ? -0.375 1.780 10.190 1.00 88.00 86 LEU A O 1
ATOM 665 N N . VAL A 1 87 ? -2.156 1.715 11.563 1.00 87.00 87 VAL A N 1
ATOM 666 C CA . VAL A 1 87 ? -2.642 3.081 11.325 1.00 87.00 87 VAL A CA 1
ATOM 667 C C . VAL A 1 87 ? -2.488 3.898 12.605 1.00 87.00 87 VAL A C 1
ATOM 669 O O . VAL A 1 87 ? -2.473 3.357 13.711 1.00 87.00 87 VAL A O 1
ATOM 672 N N . LYS A 1 88 ? -2.319 5.213 12.463 1.00 87.38 88 LYS A N 1
ATOM 673 C CA . LYS A 1 88 ? -2.313 6.159 13.580 1.00 87.38 88 LYS A CA 1
ATOM 674 C C . LYS A 1 88 ? -3.656 6.878 13.619 1.00 87.38 88 LYS A C 1
ATOM 676 O O . LYS A 1 88 ? -4.059 7.458 12.615 1.00 87.38 88 LYS A O 1
ATOM 681 N N . ASP A 1 89 ? -4.304 6.864 14.774 1.00 84.88 89 ASP A N 1
ATOM 682 C CA . ASP A 1 89 ? -5.504 7.651 15.020 1.00 84.88 89 ASP A CA 1
ATOM 683 C C . ASP A 1 89 ? -5.190 9.162 14.887 1.00 84.88 89 ASP A C 1
ATOM 685 O O . ASP A 1 89 ? -4.192 9.630 15.454 1.00 84.88 89 ASP A O 1
ATOM 689 N N . PRO A 1 90 ? -5.982 9.935 14.121 1.00 83.12 90 PRO A N 1
ATOM 690 C CA . PRO A 1 90 ? -5.725 11.357 13.888 1.00 83.12 90 PRO A CA 1
ATOM 691 C C . PRO A 1 90 ? -6.008 12.254 15.104 1.00 83.12 90 PRO A C 1
ATOM 693 O O . PRO A 1 90 ? -5.475 13.359 15.168 1.00 83.12 90 PRO A O 1
ATOM 696 N N . VAL A 1 91 ? -6.823 11.802 16.058 1.00 82.81 91 VAL A N 1
ATOM 697 C CA . VAL A 1 91 ? -7.268 12.564 17.231 1.00 82.81 91 VAL A CA 1
ATOM 698 C C . VAL A 1 91 ? -6.386 12.270 18.447 1.00 82.81 91 VAL A C 1
ATOM 700 O O . VAL A 1 91 ? -5.784 13.177 19.015 1.00 82.81 91 VAL A O 1
ATOM 703 N N . SER A 1 92 ? -6.277 11.004 18.841 1.00 78.69 92 SER A N 1
ATOM 704 C CA . SER A 1 92 ? -5.517 10.529 19.997 1.00 78.69 92 SER A CA 1
ATOM 705 C C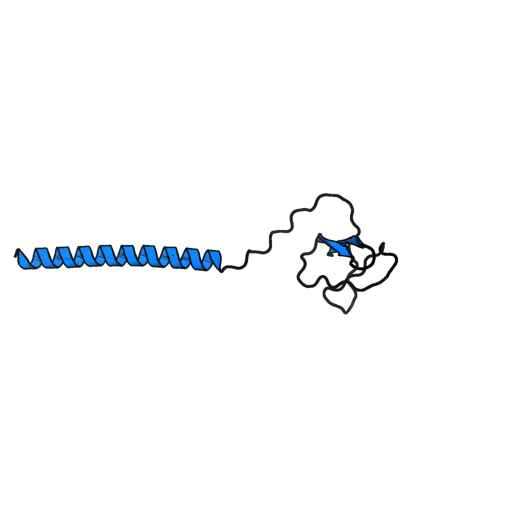 . SER A 1 92 ? -4.036 10.307 19.689 1.00 78.69 92 SER A C 1
ATOM 707 O O . SER A 1 92 ? -3.203 10.263 20.594 1.00 78.69 92 SER A O 1
ATOM 709 N N . GLY A 1 93 ? -3.679 10.126 18.414 1.00 82.31 93 GLY A N 1
ATOM 710 C CA . GLY A 1 93 ? -2.322 9.780 18.005 1.00 82.31 93 GLY A CA 1
ATOM 711 C C . GLY A 1 93 ? -1.897 8.347 18.349 1.00 82.31 93 GLY A C 1
ATOM 712 O O . GLY A 1 93 ? -0.734 7.991 18.121 1.00 82.31 93 GLY A O 1
ATOM 713 N N . THR A 1 94 ? -2.809 7.526 18.877 1.00 83.75 94 THR A N 1
ATOM 714 C CA . THR A 1 94 ? -2.583 6.115 19.208 1.00 83.75 94 THR A CA 1
ATOM 715 C C . THR A 1 94 ? -2.450 5.286 17.933 1.00 83.75 94 THR A C 1
ATOM 717 O O . THR A 1 94 ? -3.185 5.484 16.970 1.00 83.75 94 THR A O 1
ATOM 720 N N . LYS A 1 95 ? -1.515 4.332 17.910 1.00 86.69 95 LYS A N 1
ATOM 721 C CA . LYS A 1 95 ? -1.387 3.385 16.795 1.00 86.69 95 LYS A CA 1
ATOM 722 C C . LYS A 1 95 ? -2.252 2.155 17.050 1.00 86.69 95 LYS A C 1
ATOM 724 O O . LYS A 1 95 ? -2.219 1.613 18.153 1.00 86.69 95 LYS A O 1
ATOM 729 N N . PHE A 1 96 ? -2.976 1.708 16.035 1.00 87.44 96 PHE A N 1
ATOM 730 C CA . PHE A 1 96 ? -3.873 0.557 16.097 1.00 87.44 96 PHE A CA 1
ATOM 731 C C . PHE A 1 96 ? -3.805 -0.235 14.787 1.00 87.44 96 PHE A C 1
ATOM 733 O O . PHE A 1 96 ? -3.320 0.270 13.769 1.00 87.44 96 PHE A O 1
ATOM 740 N N . ARG A 1 97 ? -4.262 -1.488 14.807 1.00 88.69 97 ARG A N 1
ATOM 741 C CA . ARG A 1 97 ? -4.366 -2.309 13.595 1.00 88.69 97 ARG A CA 1
ATOM 742 C C . ARG A 1 97 ? -5.762 -2.267 13.002 1.00 88.69 97 ARG A C 1
ATOM 744 O O . ARG A 1 97 ? -6.742 -2.357 13.735 1.00 88.69 97 ARG A O 1
ATOM 751 N N . VAL A 1 98 ? -5.836 -2.182 11.680 1.00 87.25 98 VAL A N 1
ATOM 752 C CA . VAL A 1 98 ? -7.091 -2.366 10.941 1.00 87.25 98 VAL A CA 1
ATOM 753 C C . VAL A 1 98 ? -7.612 -3.793 11.184 1.00 87.25 98 VAL A C 1
ATOM 755 O O . VAL A 1 98 ? -6.789 -4.716 11.155 1.00 87.25 98 VAL A O 1
ATOM 758 N N . PRO A 1 99 ? -8.915 -3.977 11.467 1.00 83.56 99 PRO A N 1
ATOM 759 C CA . PRO A 1 99 ? -9.522 -5.297 11.628 1.00 83.56 99 PRO A CA 1
ATOM 760 C C . PRO A 1 99 ? -9.436 -6.148 10.361 1.00 83.56 99 PRO A C 1
ATOM 762 O O . PRO A 1 99 ? -9.448 -5.582 9.243 1.00 83.56 99 PRO A O 1
#

Sequence (99 aa):
AEARARREALAEAERRRAEEQQRAAREEQRRREQAEAPDPPDPPKPAPKTDYPVGIPIPGREGMVTVPSAGHDQPIDVRGIPSGTLVKDPVSGTKFRVP

Radius of gyration: 29.04 Å; chains: 1; bounding box: 44×30×88 Å